Protein AF-A0A414AFX1-F1 (afdb_monomer_lite)

Sequence (95 aa):
MYICMTEEQKNSIVKHVNIMLVEYKRLIRRIIEAMKSLIIRIKQCACEMEIFREAFLHLSPREKYRTMRRLNKRGYTEKEINQMMYGVYHCRNNC

Organism: NCBI:txid208479

Structure (mmCIF, N/CA/C/O backbone):
data_AF-A0A414AFX1-F1
#
_entry.id   AF-A0A414AFX1-F1
#
loop_
_atom_site.group_PDB
_atom_site.id
_atom_site.type_symbol
_atom_site.label_atom_id
_atom_site.label_alt_id
_atom_site.label_comp_id
_atom_site.label_asym_id
_atom_site.label_entity_id
_atom_site.label_seq_id
_atom_site.pdbx_PDB_ins_code
_atom_site.Cartn_x
_atom_site.Cartn_y
_atom_site.Cartn_z
_atom_site.occupancy
_atom_site.B_iso_or_equiv
_atom_site.auth_seq_id
_atom_site.auth_comp_id
_atom_site.auth_asym_id
_atom_site.auth_atom_id
_atom_site.pdbx_PDB_model_num
ATOM 1 N N . MET A 1 1 ? -36.915 17.925 32.268 1.00 45.75 1 MET A N 1
ATOM 2 C CA . MET A 1 1 ? -37.029 16.547 32.787 1.00 45.75 1 MET A CA 1
ATOM 3 C C . MET A 1 1 ? -35.642 16.105 33.224 1.00 45.75 1 MET A C 1
ATOM 5 O O . MET A 1 1 ? -34.792 15.921 32.364 1.00 45.75 1 MET A O 1
ATOM 9 N N . TYR A 1 2 ? -35.373 16.042 34.530 1.00 57.00 2 TYR A N 1
ATOM 10 C CA . TYR A 1 2 ? -34.111 15.494 35.035 1.00 57.00 2 TYR A CA 1
ATOM 11 C C . TYR A 1 2 ? -34.257 13.978 35.131 1.00 57.00 2 TYR A C 1
ATOM 13 O O . TYR A 1 2 ? -35.168 13.484 35.790 1.00 57.00 2 TYR A O 1
ATOM 21 N N . ILE A 1 3 ? -33.392 13.244 34.434 1.00 70.81 3 ILE A N 1
ATOM 22 C CA . ILE A 1 3 ? -33.306 11.792 34.575 1.00 70.81 3 ILE A CA 1
ATOM 23 C C . ILE A 1 3 ? -32.483 11.531 35.838 1.00 70.81 3 ILE A C 1
ATOM 25 O O . ILE A 1 3 ? -31.261 11.673 35.831 1.00 70.81 3 ILE A O 1
ATOM 29 N N . CYS A 1 4 ? -33.151 11.190 36.938 1.00 80.25 4 CYS A N 1
ATOM 30 C CA . CYS A 1 4 ? -32.478 10.730 38.149 1.00 80.25 4 CYS A CA 1
ATOM 31 C C . CYS A 1 4 ? -32.095 9.258 37.975 1.00 80.25 4 CYS A C 1
ATOM 33 O O . CYS A 1 4 ? -32.959 8.385 37.949 1.00 80.25 4 CYS A O 1
ATOM 35 N N . MET A 1 5 ? -30.796 8.993 37.839 1.00 86.25 5 MET A N 1
ATOM 36 C CA . MET A 1 5 ? -30.242 7.637 37.842 1.00 86.25 5 MET A CA 1
ATOM 37 C C . MET A 1 5 ? -29.889 7.198 39.260 1.00 86.25 5 MET A C 1
ATOM 39 O O . MET A 1 5 ? -29.321 7.972 40.034 1.00 86.25 5 MET A O 1
ATOM 43 N N . THR A 1 6 ? -30.169 5.933 39.564 1.00 90.75 6 THR A N 1
ATOM 44 C CA . THR A 1 6 ? -29.713 5.271 40.793 1.00 90.75 6 THR A CA 1
ATOM 45 C C . THR A 1 6 ? -28.194 5.073 40.774 1.00 90.75 6 THR A C 1
ATOM 47 O O . THR A 1 6 ? -27.572 5.010 39.710 1.00 90.75 6 THR A O 1
ATOM 50 N N . GLU A 1 7 ? -27.575 4.943 41.949 1.00 90.31 7 GLU A N 1
ATOM 51 C CA . GLU A 1 7 ? -26.132 4.673 42.052 1.00 90.31 7 GLU A CA 1
ATOM 52 C C . GLU A 1 7 ? -25.732 3.350 41.379 1.00 90.31 7 GLU A C 1
ATOM 54 O O . GLU A 1 7 ? 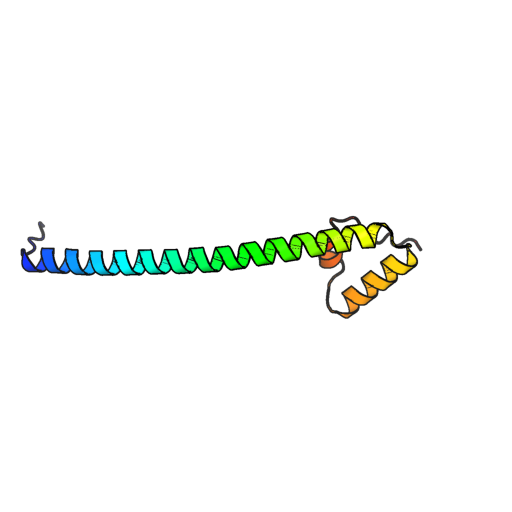-24.673 3.261 40.758 1.00 90.31 7 GLU A O 1
ATOM 59 N N . GLU A 1 8 ? -26.605 2.341 41.393 1.00 90.69 8 GLU A N 1
ATOM 60 C CA . GLU A 1 8 ? -26.384 1.086 40.663 1.00 90.69 8 GLU A CA 1
ATOM 61 C C . GLU A 1 8 ? -26.333 1.298 39.145 1.00 90.69 8 GLU A C 1
ATOM 63 O O . GLU A 1 8 ? -25.447 0.765 38.471 1.00 90.69 8 GLU A O 1
ATOM 68 N N . GLN A 1 9 ? -27.229 2.127 38.598 1.00 88.75 9 GLN A N 1
ATOM 69 C CA . GLN A 1 9 ? -27.213 2.486 37.178 1.00 88.75 9 GLN A CA 1
ATOM 70 C C . GLN A 1 9 ? -25.938 3.252 36.811 1.00 88.75 9 GLN A C 1
ATOM 72 O O . GLN A 1 9 ? -25.313 2.936 35.796 1.00 88.75 9 GLN A O 1
ATOM 77 N N . LYS A 1 10 ? -25.498 4.197 37.653 1.00 88.50 10 LYS A N 1
ATOM 78 C CA . LYS A 1 10 ? -24.233 4.925 37.449 1.00 88.50 10 LYS A CA 1
ATOM 79 C C . LYS A 1 10 ? -23.034 3.973 37.445 1.00 88.50 10 LYS A C 1
ATOM 81 O O . LYS A 1 10 ? -22.227 4.010 36.516 1.00 88.50 10 LYS A O 1
ATOM 86 N N . ASN A 1 11 ? -22.953 3.069 38.420 1.00 91.06 11 ASN A N 1
ATOM 87 C CA . ASN A 1 11 ? -21.872 2.086 38.525 1.00 91.06 11 ASN A CA 1
ATOM 88 C C . ASN A 1 11 ? -21.847 1.113 37.338 1.00 91.06 11 ASN A C 1
ATOM 90 O O . ASN A 1 11 ? -20.776 0.803 36.808 1.00 91.06 11 ASN A O 1
ATOM 94 N N . SER A 1 12 ? -23.019 0.668 36.876 1.00 89.56 12 SER A N 1
ATOM 95 C CA . SER A 1 12 ? -23.135 -0.185 35.690 1.00 89.56 12 SER A CA 1
ATOM 96 C C . SER A 1 12 ? -22.623 0.518 34.431 1.00 89.56 12 SER A C 1
ATOM 98 O O . SER A 1 12 ? -21.845 -0.072 33.674 1.00 89.56 12 SER A O 1
ATOM 100 N N . ILE A 1 13 ? -22.986 1.790 34.233 1.00 87.25 13 ILE A N 1
ATOM 101 C CA . ILE A 1 13 ? -22.523 2.598 33.096 1.00 87.25 13 ILE A CA 1
ATOM 102 C C . ILE A 1 13 ? -21.005 2.762 33.141 1.00 87.25 13 ILE A C 1
ATOM 104 O O . ILE A 1 13 ? -20.336 2.471 32.152 1.00 87.25 13 ILE A O 1
ATOM 108 N N . VAL A 1 14 ? -20.444 3.156 34.288 1.00 90.12 14 VAL A N 1
ATOM 109 C CA . VAL A 1 14 ? -18.990 3.324 34.448 1.00 90.12 14 VAL A CA 1
ATOM 110 C C . VAL A 1 14 ? -18.254 2.023 34.130 1.00 90.12 14 VAL A C 1
ATOM 112 O O . VAL A 1 14 ? -17.266 2.035 33.395 1.00 90.12 14 VAL A O 1
ATOM 115 N N . LYS A 1 15 ? -18.752 0.881 34.618 1.00 92.31 15 LYS A N 1
ATOM 116 C CA . LYS A 1 15 ? -18.157 -0.431 34.340 1.00 92.31 15 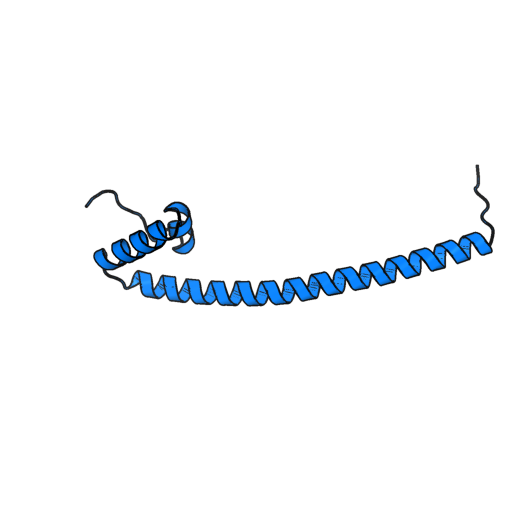LYS A CA 1
ATOM 117 C C . LYS A 1 15 ? -18.181 -0.766 32.846 1.00 92.31 15 LYS A C 1
ATOM 119 O O . LYS A 1 15 ? -17.148 -1.158 32.304 1.00 92.31 15 LYS A O 1
ATOM 124 N N . HIS A 1 16 ? -19.318 -0.587 32.175 1.00 90.44 16 HIS A N 1
ATOM 125 C CA . HIS A 1 16 ? -19.445 -0.870 30.742 1.00 90.44 16 HIS A CA 1
ATOM 126 C C . HIS A 1 16 ? -18.571 0.056 29.894 1.00 90.44 16 HIS A C 1
ATOM 128 O O . HIS A 1 16 ? -17.858 -0.420 29.011 1.00 90.44 16 HIS A O 1
ATOM 134 N N . VAL A 1 17 ? -18.561 1.357 30.196 1.00 90.94 17 VAL A N 1
ATOM 135 C CA . VAL A 1 17 ? -17.708 2.337 29.509 1.00 90.94 17 VAL A CA 1
ATOM 136 C C . VAL A 1 17 ? -16.234 1.981 29.685 1.00 90.94 17 VAL A C 1
ATOM 138 O O . VAL A 1 17 ? -15.490 1.972 28.708 1.00 90.94 17 VAL A O 1
ATOM 141 N N . ASN A 1 18 ? -15.808 1.604 30.893 1.00 92.44 18 ASN A N 1
ATOM 142 C CA . ASN A 1 18 ? -14.427 1.192 31.145 1.00 92.44 18 ASN A CA 1
ATOM 143 C C . ASN A 1 18 ? -14.037 -0.067 30.362 1.00 92.44 18 ASN A C 1
ATOM 145 O O . ASN A 1 18 ? -12.953 -0.105 29.779 1.00 92.44 18 ASN A O 1
ATOM 149 N N . ILE A 1 19 ? -14.914 -1.073 30.295 1.00 92.75 19 ILE A N 1
ATOM 150 C CA . ILE A 1 19 ? -14.681 -2.275 29.480 1.00 92.75 19 ILE A CA 1
ATOM 151 C C . ILE A 1 19 ? -14.540 -1.891 28.001 1.00 92.75 19 ILE A C 1
ATOM 153 O O . ILE A 1 19 ? -13.571 -2.292 27.356 1.00 92.75 19 ILE A O 1
ATOM 157 N N . MET A 1 20 ? -15.440 -1.051 27.481 1.00 94.06 20 MET A N 1
ATOM 158 C CA . MET A 1 20 ? -15.372 -0.582 26.093 1.00 94.06 20 MET A CA 1
ATOM 159 C C . MET A 1 20 ? -14.090 0.205 25.805 1.00 94.06 20 MET A C 1
ATOM 161 O O . MET A 1 20 ? -13.463 -0.005 24.769 1.00 94.06 20 MET A O 1
ATOM 165 N N . LEU A 1 21 ? -13.650 1.067 26.726 1.00 94.62 21 LEU A N 1
ATOM 166 C CA . LEU A 1 21 ? -12.398 1.816 26.591 1.00 94.62 21 LEU A CA 1
ATOM 167 C C . LEU A 1 21 ? -11.178 0.891 26.538 1.00 94.62 21 LEU A C 1
ATOM 169 O O . LEU A 1 21 ? -10.246 1.143 25.771 1.00 94.62 21 LEU A O 1
ATOM 173 N N . VAL A 1 22 ? -11.166 -0.176 27.339 1.00 95.12 22 VAL A N 1
ATOM 174 C CA . VAL A 1 22 ? -10.087 -1.172 27.323 1.00 95.12 22 VAL A CA 1
ATOM 175 C C . VAL A 1 22 ? -10.061 -1.920 25.991 1.00 95.12 22 VAL A C 1
ATOM 177 O O . VAL A 1 22 ? -8.993 -2.028 25.383 1.00 95.12 22 VAL A O 1
ATOM 180 N N . GLU A 1 23 ? -11.210 -2.386 25.505 1.00 95.75 23 GLU A N 1
ATOM 181 C CA . GLU A 1 23 ? -11.300 -3.080 24.215 1.00 95.75 23 GLU A CA 1
ATOM 182 C C . GLU A 1 23 ? -10.921 -2.168 23.042 1.00 95.75 23 GLU A C 1
ATOM 184 O O . GLU A 1 23 ? -10.145 -2.561 22.169 1.00 95.75 23 GLU A O 1
ATOM 189 N N . TYR A 1 24 ? -11.348 -0.906 23.069 1.00 95.81 24 TYR A N 1
ATOM 190 C CA . TYR A 1 24 ? -10.964 0.085 22.067 1.00 95.81 24 TYR A CA 1
ATOM 191 C C . TYR A 1 24 ? -9.447 0.327 22.042 1.00 95.81 24 TYR A C 1
ATOM 193 O O . TYR A 1 24 ? -8.818 0.291 20.982 1.00 95.81 24 TYR A O 1
ATOM 201 N N . LYS A 1 25 ? -8.815 0.485 23.215 1.00 96.69 25 LYS A N 1
ATOM 202 C CA . LYS A 1 25 ? -7.350 0.611 23.320 1.00 96.69 25 LYS A CA 1
ATOM 203 C C . LYS A 1 25 ? -6.629 -0.628 22.782 1.00 96.69 25 LYS A C 1
ATOM 205 O O . LYS A 1 25 ? -5.605 -0.496 22.108 1.00 96.69 25 LYS A O 1
ATOM 210 N N . ARG A 1 26 ? -7.153 -1.831 23.050 1.00 96.81 26 ARG A N 1
ATOM 211 C CA . ARG A 1 26 ? -6.609 -3.090 22.511 1.00 96.81 26 ARG A CA 1
ATOM 212 C C . ARG A 1 26 ? -6.707 -3.135 20.989 1.00 96.81 26 ARG A C 1
ATOM 214 O O . ARG A 1 26 ? -5.733 -3.523 20.343 1.00 96.81 26 ARG A O 1
ATOM 221 N N . LEU A 1 27 ? -7.834 -2.707 20.420 1.00 96.81 27 LEU A N 1
ATOM 222 C CA . LEU A 1 27 ? -8.030 -2.641 18.974 1.00 96.81 27 LEU A CA 1
ATOM 223 C C . LEU A 1 27 ? -7.035 -1.678 18.316 1.00 96.81 27 LEU A C 1
ATOM 225 O O . LEU A 1 27 ? -6.339 -2.080 17.384 1.00 96.81 27 LEU A O 1
ATOM 229 N N . ILE A 1 28 ? -6.893 -0.457 18.845 1.00 96.94 28 ILE A N 1
ATOM 230 C CA . ILE A 1 28 ? -5.913 0.520 18.340 1.00 96.94 28 ILE A CA 1
ATOM 231 C C . ILE A 1 28 ? -4.507 -0.074 18.351 1.00 96.94 28 ILE A C 1
ATOM 233 O O . ILE A 1 28 ? -3.786 0.023 17.360 1.00 96.94 28 ILE A O 1
ATOM 237 N N . ARG A 1 29 ? -4.112 -0.733 19.446 1.00 96.62 29 ARG A N 1
ATOM 238 C CA . ARG A 1 29 ? -2.783 -1.344 19.544 1.00 96.62 29 ARG A CA 1
ATOM 239 C C . ARG A 1 29 ? -2.558 -2.397 18.458 1.00 96.62 29 ARG A C 1
ATOM 241 O O . ARG A 1 29 ? -1.496 -2.404 17.846 1.00 96.62 29 ARG A O 1
ATOM 248 N N . ARG A 1 30 ? -3.551 -3.248 18.182 1.00 95.81 30 ARG A N 1
ATOM 249 C CA . ARG A 1 30 ? -3.474 -4.248 17.100 1.00 95.81 30 ARG A CA 1
ATOM 250 C C . ARG A 1 30 ? -3.337 -3.592 15.726 1.00 95.81 30 ARG A C 1
ATOM 252 O O . ARG A 1 30 ? -2.520 -4.046 14.931 1.00 95.81 30 ARG A O 1
ATOM 259 N N . ILE A 1 31 ? -4.085 -2.518 15.469 1.00 96.19 31 ILE A N 1
ATOM 260 C CA . ILE A 1 31 ? -3.993 -1.757 14.214 1.00 96.19 31 ILE A CA 1
ATOM 261 C C . ILE A 1 31 ? -2.592 -1.160 14.057 1.00 96.19 31 ILE A C 1
ATOM 263 O O . ILE A 1 31 ? -1.972 -1.333 13.012 1.00 96.19 31 ILE A O 1
ATOM 267 N N . ILE A 1 32 ? -2.058 -0.521 15.102 1.00 96.19 32 ILE A N 1
ATOM 268 C CA . ILE A 1 32 ? -0.710 0.064 15.079 1.00 96.19 32 ILE A CA 1
ATOM 269 C C . ILE A 1 32 ? 0.348 -1.003 14.771 1.00 96.19 32 ILE A C 1
ATOM 271 O O . ILE A 1 32 ? 1.217 -0.776 13.930 1.00 96.19 32 ILE A O 1
ATOM 275 N N . GLU A 1 33 ? 0.280 -2.171 15.411 1.00 94.25 33 GLU A N 1
ATOM 276 C CA . GLU A 1 33 ? 1.235 -3.255 15.146 1.00 94.25 33 GLU A CA 1
ATOM 277 C C . GLU A 1 33 ? 1.116 -3.804 13.715 1.00 94.25 33 GLU A C 1
ATOM 279 O O . GLU A 1 33 ? 2.131 -4.004 13.043 1.00 94.25 33 GLU A O 1
ATOM 284 N N . ALA A 1 34 ? -0.105 -3.963 13.195 1.00 93.81 34 ALA A N 1
ATOM 285 C CA . ALA A 1 34 ? -0.314 -4.350 11.801 1.00 93.81 34 ALA A CA 1
ATOM 286 C C . ALA A 1 34 ? 0.275 -3.310 10.827 1.00 93.81 34 ALA A C 1
ATOM 288 O O . ALA A 1 34 ? 0.955 -3.670 9.862 1.00 93.81 34 ALA A O 1
ATOM 289 N N . MET A 1 35 ? 0.089 -2.016 11.112 1.00 96.19 35 MET A N 1
ATOM 290 C CA . MET A 1 35 ? 0.645 -0.927 10.306 1.00 96.19 35 MET A CA 1
ATOM 291 C C . MET A 1 35 ? 2.175 -0.904 10.330 1.00 96.19 35 MET A C 1
ATOM 293 O O . MET A 1 35 ? 2.786 -0.676 9.290 1.00 96.19 35 MET A O 1
ATOM 297 N N . LYS A 1 36 ? 2.820 -1.186 11.469 1.00 95.50 36 LYS A N 1
ATOM 298 C CA . LYS A 1 36 ? 4.290 -1.280 11.537 1.00 95.50 36 LYS A CA 1
ATOM 299 C C . LYS A 1 36 ? 4.831 -2.352 10.593 1.00 95.50 36 LYS A C 1
ATOM 301 O O . LYS A 1 36 ? 5.770 -2.083 9.846 1.00 95.50 36 LYS A O 1
ATOM 306 N N . SER A 1 37 ? 4.222 -3.541 10.594 1.00 90.06 37 SER A N 1
ATOM 307 C CA . SER A 1 37 ? 4.619 -4.627 9.688 1.00 90.06 37 SER A CA 1
ATOM 308 C C . SER A 1 37 ? 4.448 -4.225 8.221 1.00 90.06 37 SER A C 1
ATOM 310 O O . SER A 1 37 ? 5.351 -4.433 7.408 1.00 90.06 37 SER A O 1
ATOM 312 N N . LEU A 1 38 ? 3.326 -3.576 7.895 1.00 94.38 38 LEU A N 1
ATOM 313 C CA . LEU A 1 38 ? 3.065 -3.065 6.553 1.00 94.38 38 LEU A CA 1
ATOM 314 C C . LEU A 1 38 ? 4.112 -2.027 6.121 1.00 94.38 38 LEU A C 1
ATOM 316 O O . LEU A 1 38 ? 4.643 -2.124 5.020 1.00 94.38 38 LEU A O 1
ATOM 320 N N . ILE A 1 39 ? 4.462 -1.077 6.993 1.00 95.38 39 ILE A N 1
ATOM 321 C CA . ILE A 1 39 ? 5.464 -0.040 6.705 1.00 95.38 39 ILE A CA 1
ATOM 322 C C . ILE A 1 39 ? 6.832 -0.659 6.407 1.00 95.38 39 ILE A C 1
ATOM 324 O O . ILE A 1 39 ? 7.506 -0.221 5.477 1.00 95.38 39 ILE A O 1
ATOM 328 N N . ILE A 1 40 ? 7.249 -1.679 7.162 1.00 94.62 40 ILE A N 1
ATOM 329 C CA . ILE A 1 40 ? 8.523 -2.372 6.917 1.00 94.62 40 ILE A CA 1
ATOM 330 C C . ILE A 1 40 ? 8.527 -3.009 5.524 1.00 94.62 40 ILE A C 1
ATOM 332 O O . ILE A 1 40 ? 9.478 -2.813 4.769 1.00 94.62 40 ILE A O 1
ATOM 336 N N . ARG A 1 41 ? 7.443 -3.699 5.149 1.00 92.81 41 ARG A N 1
ATOM 337 C CA . ARG A 1 41 ? 7.312 -4.314 3.819 1.00 92.81 41 ARG A CA 1
ATOM 338 C C . ARG A 1 41 ? 7.305 -3.275 2.700 1.00 92.81 41 ARG A C 1
ATOM 340 O O . ARG 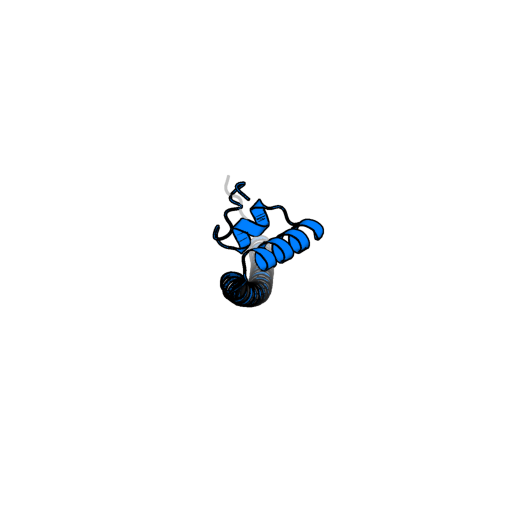A 1 41 ? 7.974 -3.474 1.692 1.00 92.81 41 ARG A O 1
ATOM 347 N N . ILE A 1 42 ? 6.600 -2.156 2.889 1.00 93.44 42 ILE A N 1
ATOM 348 C CA . ILE A 1 42 ? 6.590 -1.045 1.927 1.00 93.44 42 ILE A CA 1
ATOM 349 C C . ILE A 1 42 ? 8.006 -0.498 1.733 1.00 93.44 42 ILE A C 1
ATOM 351 O O . ILE A 1 42 ? 8.428 -0.305 0.597 1.00 93.44 42 ILE A O 1
ATOM 355 N N . LYS A 1 43 ? 8.762 -0.291 2.820 1.00 93.44 43 LYS A N 1
ATOM 356 C CA . LYS A 1 43 ? 10.153 0.178 2.743 1.00 93.44 43 LYS A CA 1
ATOM 357 C C . LYS A 1 43 ? 11.048 -0.800 1.984 1.00 93.44 43 LYS A C 1
ATOM 359 O O . LYS A 1 43 ? 11.811 -0.366 1.131 1.00 93.44 43 LYS A O 1
ATOM 364 N N . GLN A 1 44 ? 10.929 -2.099 2.257 1.00 93.94 44 GLN A N 1
ATOM 365 C CA . GLN A 1 44 ? 11.685 -3.132 1.542 1.00 93.94 44 GLN A CA 1
ATOM 366 C C . GLN A 1 44 ? 11.370 -3.122 0.041 1.00 93.94 44 GLN A C 1
ATOM 368 O O . GLN A 1 44 ? 12.288 -3.042 -0.770 1.00 93.94 44 GLN A O 1
ATOM 373 N N . CYS A 1 45 ? 10.084 -3.088 -0.325 1.00 90.62 45 CYS A N 1
ATOM 374 C CA . CYS A 1 45 ? 9.671 -3.005 -1.727 1.00 90.62 45 CYS A CA 1
ATOM 375 C C . CYS A 1 45 ? 10.194 -1.724 -2.395 1.00 90.62 45 CYS A C 1
ATOM 377 O O . CYS A 1 45 ? 10.648 -1.767 -3.532 1.00 90.62 45 CYS A O 1
ATOM 379 N N . ALA A 1 46 ? 10.161 -0.582 -1.700 1.00 89.25 46 ALA A N 1
ATOM 380 C CA . ALA A 1 46 ? 10.671 0.680 -2.233 1.00 89.25 46 ALA A CA 1
ATOM 381 C C . ALA A 1 46 ? 12.181 0.618 -2.526 1.00 89.25 46 ALA A C 1
ATOM 383 O O . ALA A 1 46 ? 12.606 1.071 -3.588 1.00 89.25 46 ALA A O 1
ATOM 384 N N . CYS A 1 47 ? 12.976 0.009 -1.639 1.00 91.44 47 CYS A N 1
ATOM 385 C CA . CYS A 1 47 ? 14.406 -0.208 -1.875 1.00 91.44 47 CYS A CA 1
ATOM 386 C C . CYS A 1 47 ? 14.663 -1.129 -3.077 1.00 91.44 47 CYS A C 1
ATOM 388 O O . CYS A 1 47 ? 15.498 -0.817 -3.922 1.00 91.44 47 CYS A O 1
ATOM 390 N N . GLU A 1 48 ? 13.936 -2.241 -3.195 1.00 89.75 48 GLU A N 1
ATOM 391 C CA . GLU A 1 48 ? 14.066 -3.151 -4.344 1.00 89.75 48 GLU A CA 1
ATOM 392 C C . GLU A 1 48 ? 13.690 -2.466 -5.665 1.00 89.75 48 GLU A C 1
ATOM 394 O O . GLU A 1 48 ? 14.375 -2.634 -6.675 1.00 89.75 48 GLU A O 1
ATOM 399 N N . MET A 1 49 ? 12.635 -1.645 -5.652 1.00 87.06 49 MET A N 1
ATOM 400 C CA . MET A 1 49 ? 12.220 -0.849 -6.807 1.00 87.06 49 MET A CA 1
ATOM 401 C C . MET A 1 49 ? 13.273 0.184 -7.207 1.00 87.06 49 MET A C 1
ATOM 403 O O . MET A 1 49 ? 13.482 0.416 -8.396 1.00 87.06 49 MET A O 1
ATOM 407 N N . GLU A 1 50 ? 13.958 0.792 -6.241 1.00 88.56 50 GLU A N 1
ATOM 408 C CA . GLU A 1 50 ? 15.058 1.715 -6.505 1.00 88.56 50 GLU A CA 1
ATOM 409 C C . GLU A 1 50 ? 16.254 1.016 -7.160 1.00 88.56 50 GLU A C 1
ATOM 411 O O . GLU A 1 50 ? 16.734 1.489 -8.190 1.00 88.56 50 GLU A O 1
ATOM 416 N N . ILE A 1 51 ? 16.653 -0.154 -6.652 1.00 90.06 51 ILE A N 1
ATOM 417 C CA . ILE A 1 51 ? 17.710 -0.980 -7.257 1.00 90.06 51 ILE A CA 1
ATOM 418 C C . ILE A 1 51 ? 17.322 -1.391 -8.682 1.00 90.06 51 ILE A C 1
ATOM 420 O O . ILE A 1 51 ? 18.125 -1.289 -9.611 1.00 90.06 51 ILE A O 1
ATOM 424 N N . PHE A 1 52 ? 16.075 -1.829 -8.884 1.00 87.44 52 PHE A N 1
ATOM 425 C CA . PHE A 1 52 ? 15.567 -2.159 -10.214 1.00 87.44 52 PHE A CA 1
ATOM 426 C C . PHE A 1 52 ? 15.625 -0.950 -11.155 1.00 87.44 52 PHE A C 1
ATOM 428 O O . PHE A 1 52 ? 16.049 -1.085 -12.305 1.00 87.44 52 PHE A O 1
ATOM 435 N N . ARG A 1 53 ? 15.235 0.235 -10.670 1.00 86.69 53 ARG A N 1
ATOM 436 C CA . ARG A 1 53 ? 15.264 1.483 -11.440 1.00 86.69 53 ARG A CA 1
ATOM 437 C C . ARG A 1 53 ? 16.682 1.839 -11.869 1.00 86.69 53 ARG A C 1
ATOM 439 O O . ARG A 1 53 ? 16.899 2.157 -13.037 1.00 86.69 53 ARG A O 1
ATOM 446 N N . GLU A 1 54 ? 17.631 1.775 -10.944 1.00 88.81 54 GLU A N 1
ATOM 447 C CA . GLU A 1 54 ? 19.041 2.052 -11.209 1.00 88.81 54 GLU A CA 1
ATOM 448 C C . GLU A 1 54 ? 19.613 1.070 -12.236 1.00 88.81 54 GLU A C 1
ATOM 450 O O . GLU A 1 54 ? 20.141 1.489 -13.267 1.00 88.81 54 GLU A O 1
ATOM 455 N N . ALA A 1 55 ? 19.387 -0.233 -12.051 1.00 88.62 55 ALA A N 1
ATOM 456 C CA . ALA A 1 55 ? 19.798 -1.245 -13.020 1.00 88.62 55 ALA A CA 1
ATOM 457 C C . ALA A 1 55 ? 19.179 -0.997 -14.407 1.00 88.62 55 ALA A C 1
ATOM 459 O O . ALA A 1 55 ? 19.860 -1.104 -15.427 1.00 88.62 55 ALA A O 1
ATOM 460 N N . PHE A 1 56 ? 17.900 -0.614 -14.460 1.00 86.75 56 PHE A N 1
ATOM 461 C CA . PHE A 1 56 ? 17.214 -0.313 -15.711 1.00 86.75 56 PHE A CA 1
ATOM 462 C C . PHE A 1 56 ? 17.808 0.899 -16.432 1.00 86.75 56 PHE A C 1
ATOM 464 O O . PHE A 1 56 ? 17.879 0.885 -17.660 1.00 86.75 56 PHE A O 1
ATOM 471 N N . LEU A 1 57 ? 18.242 1.943 -15.717 1.00 85.25 57 LEU A N 1
ATOM 472 C CA . LEU A 1 57 ? 18.853 3.133 -16.322 1.00 85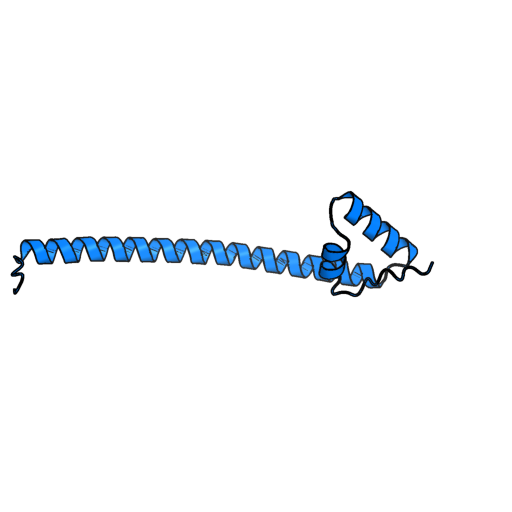.25 57 LEU A CA 1
ATOM 473 C C . LEU A 1 57 ? 20.084 2.780 -17.161 1.00 85.25 57 LEU A C 1
ATOM 475 O O . LEU A 1 57 ? 20.238 3.325 -18.260 1.00 85.25 57 LEU A O 1
ATOM 479 N N . HIS A 1 58 ? 20.885 1.825 -16.691 1.00 88.44 58 HIS A N 1
ATOM 480 C CA . HIS A 1 58 ? 22.109 1.369 -17.349 1.00 88.44 58 HIS A CA 1
ATOM 481 C C . HIS A 1 58 ? 21.886 0.381 -18.505 1.00 88.44 58 HIS A C 1
ATOM 483 O O . HIS A 1 58 ? 22.823 0.092 -19.246 1.00 88.44 58 HIS A O 1
ATOM 489 N N . LEU A 1 59 ? 20.660 -0.110 -18.712 1.00 86.62 59 LEU A N 1
ATOM 490 C CA . LEU A 1 59 ? 20.346 -0.996 -19.834 1.00 86.62 59 LEU A CA 1
ATOM 491 C C . LEU A 1 59 ? 20.392 -0.262 -21.183 1.00 86.62 59 LEU A C 1
ATOM 493 O O . LEU A 1 59 ? 19.987 0.903 -21.308 1.00 86.62 59 LEU A O 1
ATOM 497 N N . SER A 1 60 ? 20.783 -0.989 -22.232 1.00 88.00 60 SER A N 1
ATOM 498 C CA . SER A 1 60 ? 20.656 -0.504 -23.609 1.00 88.00 60 SER A CA 1
ATOM 499 C C . SER A 1 60 ? 19.179 -0.320 -24.004 1.00 88.00 60 SER A C 1
ATOM 501 O O . SER A 1 60 ? 18.294 -0.973 -23.439 1.00 88.00 60 SER A O 1
ATOM 503 N N . PRO A 1 61 ? 18.860 0.506 -25.020 1.00 85.75 61 PRO A N 1
ATOM 504 C CA . PRO A 1 61 ? 17.479 0.697 -25.476 1.00 85.75 61 PRO A CA 1
ATOM 505 C C . PRO A 1 61 ? 16.752 -0.614 -25.823 1.00 85.75 61 PRO A C 1
ATOM 507 O O . PRO A 1 61 ? 15.581 -0.797 -25.484 1.00 85.75 61 PRO A O 1
ATOM 510 N N . ARG A 1 62 ? 17.461 -1.574 -26.435 1.00 87.50 62 ARG A N 1
ATOM 511 C CA . ARG A 1 62 ? 16.914 -2.895 -26.781 1.00 87.50 62 ARG A CA 1
ATOM 512 C C . ARG A 1 62 ? 16.555 -3.712 -25.541 1.00 87.50 62 ARG A C 1
ATOM 514 O O . ARG A 1 62 ? 15.542 -4.415 -25.534 1.00 87.50 62 ARG A O 1
ATOM 521 N N . GLU A 1 63 ? 17.386 -3.655 -24.507 1.00 89.19 63 GLU A N 1
ATOM 522 C CA . GLU A 1 63 ? 17.154 -4.357 -23.243 1.00 89.19 63 GLU A CA 1
ATOM 523 C C . GLU A 1 63 ? 16.027 -3.711 -22.444 1.00 89.19 63 GLU A C 1
ATOM 525 O O . GLU A 1 63 ? 15.149 -4.431 -21.970 1.00 89.19 63 GLU A O 1
ATOM 530 N N . LYS A 1 64 ? 15.973 -2.373 -22.400 1.00 86.94 64 LYS A N 1
ATOM 531 C CA . LYS A 1 64 ? 14.845 -1.619 -21.834 1.00 86.94 64 LYS A CA 1
ATOM 532 C C . LYS A 1 64 ? 13.531 -2.064 -22.471 1.00 86.94 64 LYS A C 1
ATOM 534 O O . LYS A 1 64 ? 12.639 -2.528 -21.766 1.00 86.94 64 LYS A O 1
ATOM 539 N N . TYR A 1 65 ? 13.445 -2.059 -23.804 1.00 84.94 65 TYR A N 1
ATOM 540 C CA . TYR A 1 65 ? 12.255 -2.518 -24.529 1.00 84.94 65 TYR A CA 1
ATOM 541 C C . TYR A 1 65 ? 11.878 -3.976 -24.209 1.00 84.94 65 TYR A C 1
ATOM 543 O O . TYR A 1 65 ? 10.707 -4.293 -23.987 1.00 84.94 65 TYR A O 1
ATOM 551 N N . ARG A 1 66 ? 12.858 -4.888 -24.138 1.00 89.75 66 ARG A N 1
ATOM 552 C CA . ARG A 1 66 ? 12.608 -6.294 -23.768 1.00 89.75 66 ARG A CA 1
ATOM 553 C C . ARG A 1 66 ? 12.043 -6.425 -22.355 1.00 89.75 66 ARG A C 1
ATOM 555 O O . ARG A 1 66 ? 11.104 -7.198 -22.162 1.00 89.75 66 ARG A O 1
ATOM 562 N N . THR A 1 67 ? 12.594 -5.693 -21.391 1.00 88.56 67 THR A N 1
ATOM 563 C CA . THR A 1 67 ? 12.119 -5.677 -20.002 1.00 88.56 67 THR A CA 1
ATOM 564 C C . THR A 1 67 ? 10.688 -5.150 -19.923 1.00 88.56 67 THR A C 1
ATOM 566 O O . THR A 1 67 ? 9.829 -5.819 -19.353 1.00 88.56 67 THR A O 1
ATOM 569 N N . MET A 1 68 ? 10.388 -4.045 -20.609 1.00 84.75 68 MET A N 1
ATOM 570 C CA . MET A 1 68 ? 9.031 -3.491 -20.701 1.00 84.75 68 MET A CA 1
ATOM 571 C C . MET A 1 68 ? 8.040 -4.488 -21.299 1.00 84.75 68 MET A C 1
ATOM 573 O O . MET A 1 68 ? 6.972 -4.728 -20.743 1.00 84.75 68 MET A O 1
ATOM 577 N N . ARG A 1 69 ? 8.411 -5.150 -22.402 1.00 87.31 69 ARG A N 1
ATOM 578 C CA . ARG A 1 69 ? 7.560 -6.162 -23.040 1.00 87.31 69 ARG A CA 1
ATOM 579 C C . ARG A 1 69 ? 7.291 -7.352 -22.117 1.00 87.31 69 ARG A C 1
ATOM 581 O O . ARG A 1 69 ? 6.210 -7.932 -22.178 1.00 87.31 69 ARG A O 1
ATOM 588 N N . ARG A 1 70 ? 8.255 -7.734 -21.270 1.00 90.94 70 ARG A N 1
ATOM 589 C CA . ARG A 1 70 ? 8.060 -8.783 -20.253 1.00 90.94 70 ARG A CA 1
ATOM 590 C C . ARG A 1 70 ? 7.098 -8.334 -19.156 1.00 90.94 70 ARG A C 1
ATOM 592 O O . ARG A 1 70 ? 6.250 -9.132 -18.775 1.00 90.94 70 ARG A O 1
ATOM 599 N N . LEU A 1 71 ? 7.204 -7.092 -18.686 1.00 89.19 71 LEU A N 1
ATOM 600 C CA . LEU A 1 71 ? 6.281 -6.526 -17.697 1.00 89.19 71 LEU A CA 1
ATOM 601 C C . LEU A 1 71 ? 4.858 -6.426 -18.260 1.00 89.19 71 LEU A C 1
ATOM 603 O O . LEU A 1 71 ? 3.923 -6.909 -17.632 1.00 89.19 71 LEU A O 1
ATOM 607 N N . ASN A 1 72 ? 4.705 -5.947 -19.494 1.00 88.94 72 ASN A N 1
ATOM 608 C CA . ASN A 1 72 ? 3.407 -5.902 -20.169 1.00 88.94 72 ASN A CA 1
ATOM 609 C C . ASN A 1 72 ? 2.775 -7.301 -20.300 1.00 88.94 72 ASN A C 1
ATOM 611 O O . ASN A 1 72 ? 1.624 -7.517 -19.938 1.00 88.94 72 ASN A O 1
ATOM 615 N N . LYS A 1 73 ? 3.564 -8.313 -20.686 1.00 93.44 73 LYS A N 1
ATOM 616 C CA . LYS A 1 73 ? 3.101 -9.715 -20.713 1.00 93.44 73 LYS A CA 1
ATOM 617 C C . LYS A 1 73 ? 2.681 -10.269 -19.348 1.00 93.44 73 LYS A C 1
ATOM 619 O O . LYS A 1 73 ? 1.959 -11.259 -19.312 1.00 93.44 73 LYS A O 1
ATOM 624 N N . ARG A 1 74 ? 3.145 -9.679 -18.244 1.00 92.12 74 ARG A N 1
ATOM 625 C CA . ARG A 1 74 ? 2.731 -10.035 -16.878 1.00 92.12 74 ARG A CA 1
ATOM 626 C C . ARG A 1 74 ? 1.482 -9.278 -16.413 1.00 92.12 74 ARG A C 1
ATOM 628 O O . ARG A 1 74 ? 1.076 -9.462 -15.274 1.00 92.12 74 ARG A O 1
ATOM 635 N N . GLY A 1 75 ? 0.874 -8.473 -17.285 1.00 92.75 75 GLY A N 1
ATOM 636 C CA . GLY A 1 75 ? -0.364 -7.746 -17.015 1.00 92.75 75 GLY A CA 1
ATOM 637 C C . GLY A 1 75 ? -0.167 -6.297 -16.573 1.00 92.75 75 GLY A C 1
ATOM 638 O O . GLY A 1 75 ? -1.158 -5.628 -16.312 1.00 92.75 75 GLY A O 1
ATOM 639 N N . TYR A 1 76 ? 1.072 -5.797 -16.513 1.00 89.75 76 TYR A N 1
ATOM 640 C CA . TYR A 1 76 ? 1.316 -4.394 -16.182 1.00 89.75 76 TYR A CA 1
ATOM 641 C C . TYR A 1 76 ? 1.037 -3.493 -17.381 1.00 89.75 76 TYR A C 1
ATOM 643 O O . TYR A 1 76 ? 1.595 -3.668 -18.464 1.00 89.75 76 TYR A O 1
ATOM 651 N N . THR A 1 77 ? 0.218 -2.476 -17.171 1.00 87.56 77 THR A N 1
ATOM 652 C CA . THR A 1 77 ? -0.013 -1.427 -18.157 1.00 87.56 77 THR A CA 1
ATOM 653 C C . THR A 1 77 ? 1.228 -0.557 -18.321 1.00 87.56 77 THR A C 1
ATOM 655 O O . THR A 1 77 ? 2.033 -0.384 -17.407 1.00 87.56 77 THR A O 1
ATOM 658 N N . GLU A 1 78 ? 1.367 0.073 -19.484 1.00 82.19 78 GLU A N 1
ATOM 659 C CA . GLU A 1 78 ? 2.459 1.019 -19.724 1.00 82.19 78 GLU A CA 1
ATOM 660 C C . GLU A 1 78 ? 2.461 2.173 -18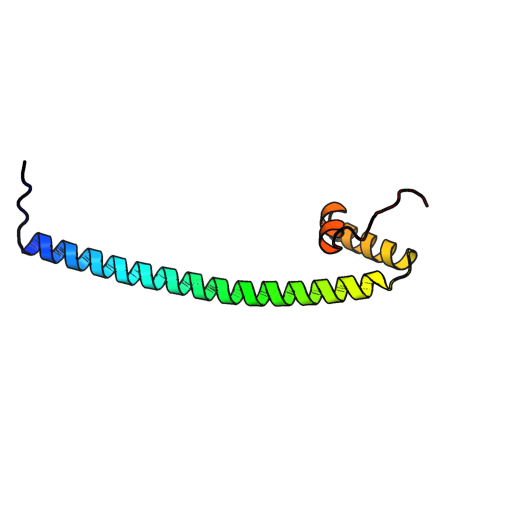.710 1.00 82.19 78 GLU A C 1
ATOM 662 O O . GLU A 1 78 ? 3.522 2.616 -18.280 1.00 82.19 78 GLU A O 1
ATOM 667 N N . LYS A 1 79 ? 1.279 2.611 -18.255 1.00 85.44 79 LYS A N 1
ATOM 668 C CA . LYS A 1 79 ? 1.142 3.638 -17.216 1.00 85.44 79 LYS A CA 1
ATOM 669 C C . LYS A 1 79 ? 1.725 3.181 -15.879 1.00 85.44 79 LYS A C 1
ATOM 671 O O . LYS A 1 79 ? 2.460 3.944 -15.260 1.00 85.44 79 LYS A O 1
ATOM 676 N N . GLU A 1 80 ? 1.418 1.961 -15.444 1.00 86.31 80 GLU A N 1
ATOM 677 C CA . GLU A 1 80 ? 1.960 1.399 -14.201 1.00 86.31 80 GLU A CA 1
ATOM 678 C C . GLU A 1 80 ? 3.472 1.240 -14.289 1.00 86.31 80 GLU A C 1
ATOM 680 O O . GLU A 1 80 ? 4.187 1.611 -13.362 1.00 86.31 80 GLU A O 1
ATOM 685 N N . ILE A 1 81 ? 3.976 0.764 -15.429 1.00 83.75 81 ILE A N 1
ATOM 686 C CA . ILE A 1 81 ? 5.417 0.620 -15.612 1.00 83.75 81 ILE A CA 1
ATOM 687 C C . ILE A 1 81 ? 6.093 1.999 -15.650 1.00 83.75 81 ILE A C 1
ATOM 689 O O . ILE A 1 81 ? 7.126 2.196 -15.020 1.00 83.75 81 ILE A O 1
ATOM 693 N N . ASN A 1 82 ? 5.490 3.002 -16.289 1.00 83.75 82 ASN A N 1
ATOM 694 C CA . ASN A 1 82 ? 6.004 4.373 -16.250 1.00 83.75 82 ASN A CA 1
ATOM 695 C C . ASN A 1 82 ? 6.033 4.946 -14.841 1.00 83.75 82 ASN A C 1
ATOM 697 O O . ASN A 1 82 ? 7.002 5.607 -14.479 1.00 83.75 82 ASN A O 1
ATOM 701 N N . GLN A 1 83 ? 5.011 4.677 -14.031 1.00 82.94 83 GLN A N 1
ATOM 702 C CA . GLN A 1 83 ? 4.993 5.083 -12.628 1.00 82.94 83 GLN A CA 1
ATOM 703 C C . GLN A 1 83 ? 6.100 4.396 -11.823 1.00 82.94 83 GLN A C 1
ATOM 705 O O . GLN A 1 83 ? 6.817 5.076 -11.093 1.00 82.94 83 GLN A O 1
ATOM 710 N N . MET A 1 84 ? 6.296 3.086 -12.012 1.00 81.75 84 MET A N 1
ATOM 711 C CA . MET A 1 84 ? 7.406 2.331 -11.414 1.00 81.75 84 MET A CA 1
ATOM 712 C C . MET A 1 84 ? 8.774 2.924 -11.769 1.00 81.75 84 MET A C 1
ATOM 714 O O . MET A 1 84 ? 9.691 2.909 -10.953 1.00 81.75 84 MET A O 1
ATOM 718 N N . MET A 1 85 ? 8.894 3.475 -12.976 1.00 80.00 85 MET A N 1
ATOM 719 C CA . MET A 1 85 ? 10.122 4.069 -13.491 1.00 80.00 85 MET A CA 1
ATOM 720 C C . MET A 1 85 ? 10.200 5.591 -13.302 1.00 80.00 85 MET A C 1
ATOM 722 O O . MET A 1 85 ? 11.048 6.219 -13.926 1.00 80.00 85 MET A O 1
ATOM 726 N N . TYR A 1 86 ? 9.332 6.211 -12.493 1.00 76.56 86 TYR A N 1
ATOM 727 C CA . TYR A 1 86 ? 9.261 7.672 -12.301 1.00 76.56 86 TYR A CA 1
ATOM 728 C C . TYR A 1 86 ? 9.204 8.489 -13.604 1.00 76.56 86 TYR A C 1
ATOM 730 O O . TYR A 1 86 ? 9.789 9.562 -13.716 1.00 76.56 86 TYR A O 1
ATOM 738 N N . GLY A 1 87 ? 8.511 7.972 -14.618 1.00 70.31 87 GLY A N 1
ATOM 739 C CA . GLY A 1 87 ? 8.369 8.629 -15.917 1.00 70.31 87 GLY A CA 1
ATOM 740 C C . GLY A 1 87 ? 9.631 8.607 -16.783 1.00 70.31 87 GLY A C 1
ATOM 741 O O . GLY A 1 87 ? 9.615 9.163 -17.872 1.00 70.31 87 GLY A O 1
ATOM 742 N N . VAL A 1 88 ? 10.706 7.934 -16.355 1.00 66.00 88 VAL A N 1
ATOM 743 C CA . VAL A 1 88 ? 11.966 7.826 -17.115 1.00 66.00 88 VAL A CA 1
ATOM 744 C C . VAL A 1 88 ? 11.774 7.077 -18.437 1.00 66.00 88 VAL A C 1
ATOM 746 O O . VAL A 1 88 ? 12.490 7.317 -19.412 1.00 66.00 88 VAL A O 1
ATOM 749 N N . TYR A 1 89 ? 10.798 6.170 -18.496 1.00 65.50 89 TYR A N 1
ATOM 750 C CA . TYR A 1 89 ? 10.414 5.527 -19.743 1.00 65.50 89 TYR A CA 1
ATOM 751 C C . TYR A 1 89 ? 9.419 6.414 -20.495 1.00 65.50 89 TYR A C 1
ATOM 753 O O . TYR A 1 89 ? 8.208 6.356 -20.313 1.00 65.50 89 TYR A O 1
ATOM 761 N N . HIS A 1 90 ? 9.944 7.237 -21.393 1.00 62.16 90 HIS A N 1
ATOM 762 C CA . HIS A 1 90 ? 9.144 7.753 -22.489 1.00 62.16 90 HIS A CA 1
ATOM 763 C C . HIS A 1 90 ? 9.315 6.787 -23.653 1.00 62.16 90 HIS A C 1
ATOM 765 O O . HIS A 1 90 ? 10.363 6.776 -24.303 1.00 62.16 90 HIS A O 1
ATOM 771 N N . CYS A 1 91 ? 8.296 5.966 -23.914 1.00 56.69 91 CYS A N 1
ATOM 772 C CA . CYS A 1 91 ? 8.173 5.295 -25.200 1.00 56.69 91 CYS A CA 1
ATOM 773 C C . CYS A 1 91 ? 8.041 6.397 -26.257 1.00 56.69 91 CYS A C 1
ATOM 775 O O . CYS A 1 91 ? 6.951 6.878 -26.555 1.00 56.69 91 CYS A O 1
ATOM 777 N N . ARG A 1 92 ? 9.170 6.890 -26.777 1.00 49.75 92 ARG A N 1
ATOM 778 C CA . ARG A 1 92 ? 9.151 7.660 -28.013 1.00 49.75 92 ARG A CA 1
ATOM 779 C C . ARG A 1 92 ? 8.671 6.675 -29.065 1.00 49.75 92 ARG A C 1
ATOM 781 O O . ARG A 1 92 ? 9.399 5.751 -29.409 1.00 49.75 92 ARG A O 1
ATOM 788 N N . ASN A 1 93 ? 7.465 6.897 -29.569 1.00 42.91 93 ASN A N 1
ATOM 789 C CA . ASN A 1 93 ? 6.881 6.240 -30.740 1.00 42.91 93 ASN A CA 1
ATOM 790 C C . ASN A 1 93 ? 7.693 6.442 -32.043 1.00 42.91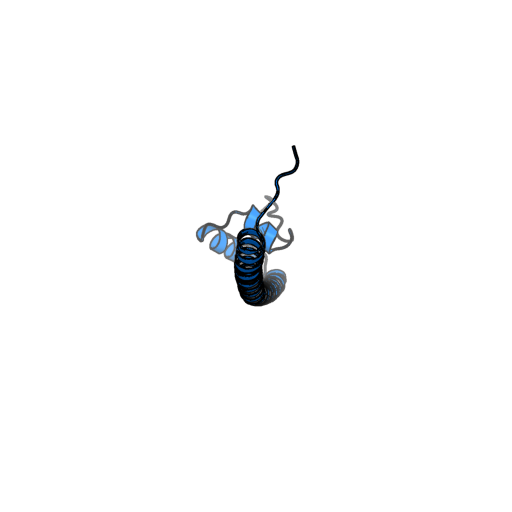 93 ASN A C 1
ATOM 792 O O . ASN A 1 93 ? 7.140 6.325 -33.126 1.00 42.91 93 ASN A O 1
ATOM 796 N N . ASN A 1 94 ? 8.995 6.721 -31.955 1.00 40.28 94 ASN A N 1
ATOM 797 C CA . ASN A 1 94 ? 9.895 6.925 -33.078 1.00 40.28 94 ASN A CA 1
ATOM 798 C C . ASN A 1 94 ? 11.077 5.956 -32.920 1.00 40.28 94 ASN A C 1
ATOM 800 O O . ASN A 1 94 ? 12.168 6.352 -32.503 1.00 40.28 94 ASN A O 1
ATOM 804 N N . CYS A 1 95 ? 10.819 4.673 -33.181 1.00 38.56 95 CYS A N 1
ATOM 805 C CA . CYS A 1 95 ? 11.802 3.850 -33.882 1.00 38.56 95 CYS A CA 1
ATOM 806 C C . CYS A 1 95 ? 11.693 4.162 -35.373 1.00 38.56 95 CYS A C 1
ATOM 808 O O . CYS A 1 95 ? 10.544 4.361 -35.827 1.00 38.56 95 CYS A O 1
#

Radius of gyration: 27.68 Å; chains: 1; bounding box: 59×27×76 Å

pLDDT: mean 85.67, std 12.84, range [38.56, 96.94]

Foldseek 3Di:
DDDDDDPVRVVVVVVVVVVVVVVVVVVVVVVVVVVVVVVVVVVVVVVVLVVVLVVLVPDDPVVVVVVVVVVVVVVDDPVNVCVSNVNPDDPPPPD

Secondary structure (DSSP, 8-state):
------HHHHHHHHHHHHHHHHHHHHHHHHHHHHHHHHHHHHHHHHHHHHHHHHHHHTS-HHHHHHHHHHHHHTT--HHHHHHHTTT-----S--